Protein AF-A0A6I0SEN9-F1 (afdb_monomer_lite)

Foldseek 3Di:
DDDDDDDDDDDDPPNVVVVCPLQVVDDDPPDDVVCPVVDDDPDDDD

Secondary structure (DSSP, 8-state):
------------TT-HHHHHHHTTSS--TT--GGGGGG---SS---

pLDDT: mean 93.26, std 4.21, range [79.5, 97.5]

Sequence (46 aa):
MGFVVLHMEKAHGSDSGTTAHIERFIIPKNADPPRTHLNRRLIAYP

Structure (mmCIF, N/CA/C/O backbone):
data_AF-A0A6I0SEN9-F1
#
_entry.id   AF-A0A6I0SEN9-F1
#
loop_
_atom_site.group_PDB
_atom_site.id
_atom_site.type_symbol
_atom_site.label_atom_id
_atom_site.label_alt_id
_atom_site.label_comp_id
_atom_site.label_asym_id
_atom_site.label_entity_id
_atom_site.label_seq_id
_atom_site.pdbx_PDB_ins_code
_atom_site.Cartn_x
_atom_site.Cartn_y
_atom_site.Cartn_z
_atom_site.occupancy
_atom_site.B_iso_or_equiv
_atom_site.auth_seq_id
_atom_site.auth_comp_id
_atom_site.auth_asym_id
_atom_site.auth_atom_id
_atom_site.pdbx_PDB_model_num
ATOM 1 N N . MET A 1 1 ? -25.721 -0.192 -2.159 1.00 85.38 1 MET A N 1
ATOM 2 C CA . MET A 1 1 ? -25.411 0.293 -3.519 1.0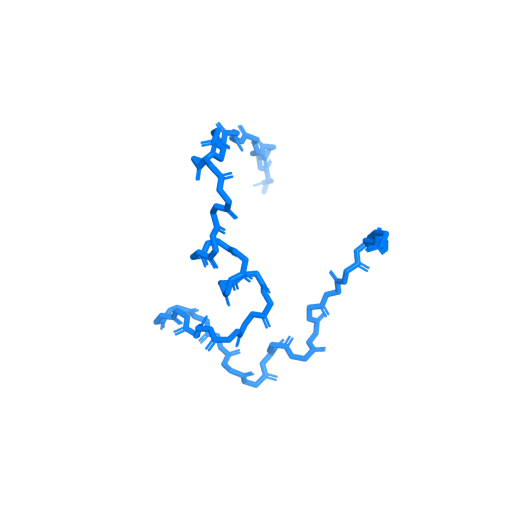0 85.38 1 MET A CA 1
ATOM 3 C C . MET A 1 1 ? -23.996 0.840 -3.509 1.00 85.38 1 MET A C 1
ATOM 5 O O . MET A 1 1 ? -23.692 1.619 -2.616 1.00 85.38 1 MET A O 1
ATOM 9 N N . GLY A 1 2 ? -23.126 0.366 -4.401 1.00 91.94 2 GLY A N 1
ATOM 10 C CA . GLY A 1 2 ? -21.756 0.874 -4.532 1.00 91.94 2 GLY A CA 1
ATOM 11 C C . GLY A 1 2 ? -21.665 1.941 -5.621 1.00 91.94 2 GLY A C 1
ATOM 12 O O . GLY A 1 2 ? -22.505 1.974 -6.517 1.00 91.94 2 GLY A O 1
ATOM 13 N N . PHE A 1 3 ? -20.643 2.789 -5.549 1.00 96.75 3 PHE A N 1
ATOM 14 C CA . PHE A 1 3 ? -20.297 3.746 -6.599 1.00 96.75 3 PHE A CA 1
ATOM 15 C C . PHE A 1 3 ? -18.975 3.335 -7.244 1.00 96.75 3 PHE A C 1
ATOM 17 O O . PHE A 1 3 ? -18.097 2.796 -6.569 1.00 96.75 3 PHE A O 1
ATOM 24 N N . VAL A 1 4 ? -18.818 3.611 -8.538 1.00 96.38 4 VAL A N 1
ATOM 25 C CA . VAL A 1 4 ? -17.507 3.524 -9.191 1.00 96.38 4 VAL A CA 1
ATOM 26 C C . VAL A 1 4 ? -16.691 4.743 -8.767 1.00 96.38 4 VAL A C 1
ATOM 28 O O . VAL A 1 4 ? -17.159 5.871 -8.903 1.00 96.38 4 VAL A O 1
ATOM 31 N N . VAL A 1 5 ? -15.481 4.517 -8.254 1.00 96.31 5 VAL A N 1
ATOM 32 C CA . VAL A 1 5 ? -14.555 5.579 -7.845 1.00 96.31 5 VAL A CA 1
ATOM 33 C C . VAL A 1 5 ? -13.264 5.433 -8.638 1.00 96.31 5 VAL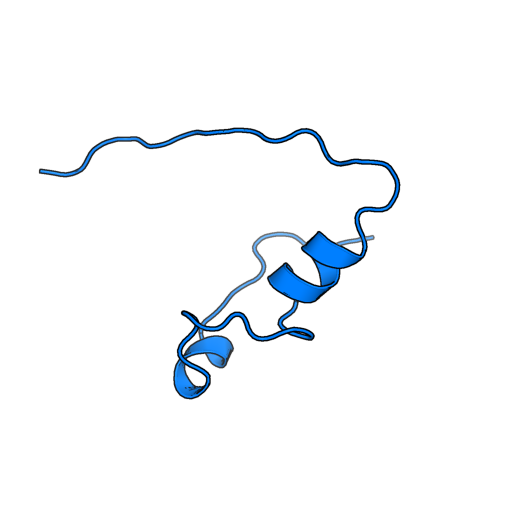 A C 1
ATOM 35 O O . VAL A 1 5 ? -12.600 4.402 -8.559 1.00 96.31 5 VAL A O 1
ATOM 38 N N . LEU A 1 6 ? -12.913 6.475 -9.391 1.00 97.50 6 LEU A N 1
ATOM 39 C CA . LEU A 1 6 ? -11.640 6.592 -10.093 1.00 97.50 6 LEU A CA 1
ATOM 40 C C . LEU A 1 6 ? -11.096 8.010 -9.901 1.00 97.50 6 LEU A C 1
ATOM 42 O O . LEU A 1 6 ? -11.745 8.986 -10.269 1.00 97.50 6 LEU A O 1
ATOM 46 N N . HIS A 1 7 ? -9.897 8.108 -9.336 1.00 96.81 7 HIS A N 1
ATOM 47 C CA . HIS A 1 7 ? -9.123 9.339 -9.207 1.00 96.81 7 HIS A CA 1
ATOM 48 C C . HIS A 1 7 ? -7.672 9.021 -9.572 1.00 96.81 7 HIS A C 1
ATOM 50 O O . HIS A 1 7 ? -7.161 7.974 -9.174 1.00 96.81 7 HIS A O 1
ATOM 56 N N . MET A 1 8 ? -7.021 9.895 -10.337 1.00 96.31 8 MET A N 1
ATOM 57 C CA . MET A 1 8 ? -5.627 9.727 -10.750 1.00 96.31 8 MET A CA 1
ATOM 58 C C . MET A 1 8 ? -4.803 10.906 -10.244 1.00 96.31 8 MET A C 1
ATOM 60 O O . MET A 1 8 ? -5.128 12.054 -10.540 1.00 96.31 8 MET A O 1
ATOM 64 N N . GLU A 1 9 ? -3.720 10.605 -9.534 1.00 93.94 9 GLU A N 1
ATOM 65 C CA . GLU A 1 9 ? -2.728 11.579 -9.085 1.00 93.94 9 GLU A CA 1
ATOM 66 C C . GLU A 1 9 ? -1.431 11.371 -9.874 1.00 93.94 9 GLU A C 1
ATOM 68 O O . GLU A 1 9 ? -0.949 10.245 -10.024 1.00 93.94 9 GLU A O 1
ATOM 73 N N . LYS A 1 10 ? -0.878 12.450 -10.438 1.00 93.75 10 LYS A N 1
ATOM 74 C CA . LYS A 1 10 ? 0.373 12.379 -11.199 1.00 93.75 10 LYS A CA 1
ATOM 75 C C . LYS A 1 10 ? 1.542 12.212 -10.227 1.00 93.75 10 LYS A C 1
ATOM 77 O O . LYS A 1 10 ? 1.779 13.094 -9.407 1.00 93.75 10 LYS A O 1
ATOM 82 N N . ALA A 1 11 ? 2.306 11.131 -10.381 1.00 89.81 11 ALA A N 1
ATOM 83 C CA . ALA A 1 11 ? 3.521 10.912 -9.603 1.00 89.81 11 ALA A CA 1
ATOM 84 C C . ALA A 1 11 ? 4.535 12.053 -9.814 1.00 89.81 11 ALA A C 1
ATOM 86 O O . ALA A 1 11 ? 4.780 12.494 -10.945 1.00 89.81 11 ALA A O 1
ATOM 87 N N . HIS A 1 12 ? 5.146 12.512 -8.721 1.00 85.50 12 HIS A N 1
ATOM 88 C CA . HIS A 1 12 ? 6.216 13.507 -8.751 1.00 85.50 12 HIS A CA 1
ATOM 89 C C . HIS A 1 12 ? 7.582 12.810 -8.723 1.00 85.50 12 HIS A C 1
ATOM 91 O O . HIS A 1 12 ? 8.017 12.300 -7.691 1.00 85.50 12 HIS A O 1
ATOM 97 N N . GLY A 1 13 ? 8.287 12.809 -9.858 1.00 87.50 13 GLY A N 1
ATOM 98 C CA . GLY A 1 13 ? 9.634 12.238 -9.947 1.00 87.50 13 GLY A CA 1
ATOM 99 C C . GLY A 1 13 ? 9.669 10.748 -9.587 1.00 87.50 13 GLY A C 1
ATOM 100 O O . GLY A 1 13 ? 8.912 9.966 -10.152 1.00 87.50 13 GLY A O 1
ATOM 101 N N . SER A 1 14 ? 10.561 10.360 -8.667 1.00 82.56 14 SER A N 1
ATOM 102 C CA . SER A 1 14 ? 10.728 8.965 -8.228 1.00 82.56 14 SER A CA 1
ATOM 103 C C . SER A 1 14 ? 9.678 8.479 -7.221 1.00 82.56 14 SER A C 1
ATOM 105 O O . SER A 1 14 ? 9.636 7.283 -6.956 1.00 82.56 14 SER A O 1
ATOM 107 N N . ASP A 1 15 ? 8.871 9.384 -6.650 1.00 87.75 15 ASP A N 1
ATOM 108 C CA . ASP A 1 15 ? 7.804 9.124 -5.670 1.00 87.75 15 ASP A CA 1
ATOM 109 C C . ASP A 1 15 ? 8.076 7.959 -4.686 1.00 87.75 15 ASP A C 1
ATOM 111 O O . ASP A 1 15 ? 7.307 7.002 -4.515 1.00 87.75 15 ASP A O 1
ATOM 115 N N . SER A 1 16 ? 9.242 8.025 -4.036 1.00 89.75 16 SER A N 1
ATOM 116 C CA . SER A 1 16 ? 9.700 7.003 -3.089 1.00 89.75 16 SER A CA 1
ATOM 117 C C . 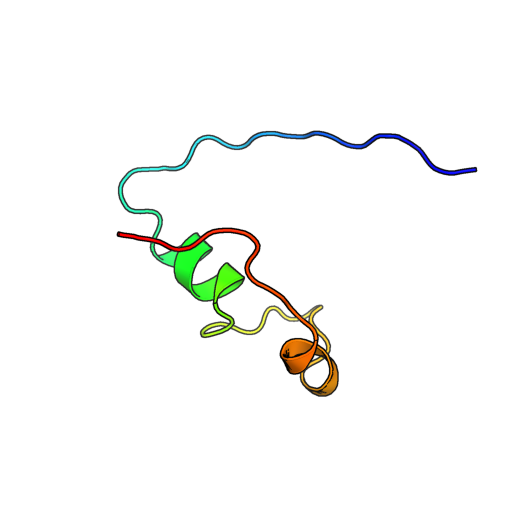SER A 1 16 ? 8.792 6.893 -1.862 1.00 89.75 16 SER A C 1
ATOM 119 O O . SER A 1 16 ? 8.663 5.810 -1.291 1.00 89.75 16 SER A O 1
ATOM 121 N N . GLY A 1 17 ? 8.123 7.990 -1.490 1.00 91.44 17 GLY A N 1
ATOM 122 C CA . GLY A 1 17 ? 7.112 8.018 -0.438 1.00 91.44 17 GLY A CA 1
ATOM 123 C C . GLY A 1 17 ? 5.941 7.101 -0.773 1.00 91.44 17 GLY A C 1
ATOM 124 O O . GLY A 1 17 ? 5.660 6.171 -0.014 1.00 91.44 17 GLY A O 1
ATOM 125 N N . THR A 1 18 ? 5.310 7.287 -1.936 1.00 92.94 18 THR A N 1
ATOM 126 C CA . THR A 1 18 ? 4.219 6.408 -2.388 1.00 92.94 18 THR A CA 1
ATOM 127 C C . THR A 1 18 ? 4.672 4.956 -2.487 1.00 92.94 18 THR A C 1
ATOM 129 O O . THR A 1 18 ? 3.952 4.061 -2.041 1.00 92.94 18 THR A O 1
ATOM 132 N N . THR A 1 19 ? 5.897 4.712 -2.960 1.00 92.69 19 THR A N 1
ATOM 133 C CA . THR A 1 19 ? 6.476 3.358 -2.986 1.00 92.69 19 THR A CA 1
ATOM 134 C C . THR A 1 19 ? 6.544 2.745 -1.581 1.00 92.69 19 THR A C 1
ATOM 136 O O . THR A 1 19 ? 6.058 1.634 -1.371 1.00 92.69 19 THR A O 1
ATOM 139 N N . ALA A 1 20 ? 7.062 3.474 -0.588 1.00 94.69 20 ALA A N 1
ATOM 140 C CA . ALA A 1 20 ? 7.142 3.003 0.796 1.00 94.69 20 ALA A CA 1
ATOM 141 C C . ALA A 1 20 ? 5.762 2.778 1.440 1.00 94.69 20 ALA A C 1
ATOM 143 O O . ALA A 1 20 ? 5.600 1.873 2.265 1.00 94.69 20 ALA A O 1
ATOM 144 N N . HIS A 1 21 ? 4.758 3.568 1.051 1.00 94.44 21 HIS A N 1
ATOM 145 C CA . HIS A 1 21 ? 3.375 3.376 1.482 1.00 94.44 21 HIS A CA 1
ATOM 146 C C . HIS A 1 21 ? 2.722 2.137 0.847 1.00 94.44 21 HIS A C 1
ATOM 148 O O . HIS A 1 21 ? 2.033 1.401 1.563 1.00 94.44 21 HIS A O 1
ATOM 154 N N . ILE A 1 22 ? 2.927 1.893 -0.455 1.00 93.62 22 ILE A N 1
ATOM 155 C CA . ILE A 1 22 ? 2.395 0.727 -1.188 1.00 93.62 22 ILE A CA 1
ATOM 156 C C . ILE A 1 22 ? 3.016 -0.567 -0.657 1.00 93.62 22 ILE A C 1
ATOM 158 O O . ILE A 1 22 ? 2.286 -1.488 -0.291 1.00 93.62 22 ILE A O 1
ATOM 162 N N . GLU A 1 23 ? 4.346 -0.605 -0.547 1.00 93.81 23 GLU A N 1
ATOM 163 C CA . GLU A 1 23 ? 5.113 -1.776 -0.093 1.00 93.81 23 GLU A CA 1
ATOM 164 C C . GLU A 1 23 ? 5.073 -1.960 1.440 1.00 93.81 23 GLU A C 1
ATOM 166 O O . GLU A 1 23 ? 5.663 -2.890 1.981 1.00 93.81 23 GLU A O 1
ATOM 171 N N . ARG A 1 24 ? 4.349 -1.090 2.161 1.00 95.38 24 ARG A N 1
ATOM 172 C CA . ARG A 1 24 ? 4.151 -1.135 3.624 1.00 95.38 24 ARG A CA 1
ATOM 173 C C . ARG A 1 24 ? 5.436 -1.052 4.458 1.00 95.38 24 ARG A C 1
ATOM 175 O O . ARG A 1 24 ? 5.441 -1.489 5.605 1.00 95.38 24 ARG A O 1
ATOM 182 N N . PHE A 1 25 ? 6.470 -0.379 3.952 1.00 95.12 25 PHE A N 1
ATOM 183 C CA . PHE A 1 25 ? 7.597 0.074 4.782 1.00 95.12 25 PHE A CA 1
ATOM 184 C C . PHE A 1 25 ? 7.180 1.185 5.755 1.00 95.12 25 PHE A C 1
ATOM 186 O O . PHE A 1 25 ? 7.750 1.310 6.837 1.00 95.12 25 PHE A O 1
ATOM 193 N N . ILE A 1 26 ? 6.154 1.963 5.392 1.00 94.94 26 ILE A N 1
ATOM 194 C CA . ILE A 1 26 ? 5.504 2.946 6.265 1.00 94.94 26 ILE A CA 1
ATOM 195 C C . ILE A 1 26 ? 4.047 2.522 6.476 1.00 94.94 26 ILE A C 1
ATOM 197 O O . ILE A 1 26 ? 3.263 2.455 5.524 1.00 94.94 26 ILE A O 1
ATOM 201 N N . ILE A 1 27 ? 3.669 2.259 7.730 1.00 94.62 27 ILE A N 1
ATOM 202 C CA . ILE A 1 27 ? 2.295 1.900 8.106 1.00 94.62 27 ILE A CA 1
ATOM 203 C C . ILE A 1 27 ? 1.517 3.187 8.416 1.00 94.62 27 ILE A C 1
ATOM 205 O O . ILE A 1 27 ? 1.836 3.867 9.394 1.00 94.62 27 ILE A O 1
ATOM 209 N N . PRO A 1 28 ? 0.502 3.558 7.612 1.00 94.19 28 PRO A N 1
ATOM 210 C CA . PRO A 1 28 ? -0.309 4.729 7.908 1.00 94.19 28 PRO A CA 1
ATOM 211 C C . PRO A 1 28 ? -1.212 4.463 9.116 1.00 94.19 28 PRO A C 1
ATOM 213 O O . PRO A 1 28 ? -1.584 3.327 9.404 1.00 94.19 28 PRO A O 1
ATOM 216 N N . LYS A 1 29 ? -1.627 5.533 9.797 1.00 96.00 29 LYS A N 1
ATOM 217 C CA . LYS A 1 29 ? -2.400 5.462 11.049 1.00 96.00 29 LYS A CA 1
ATOM 218 C C . LYS A 1 29 ?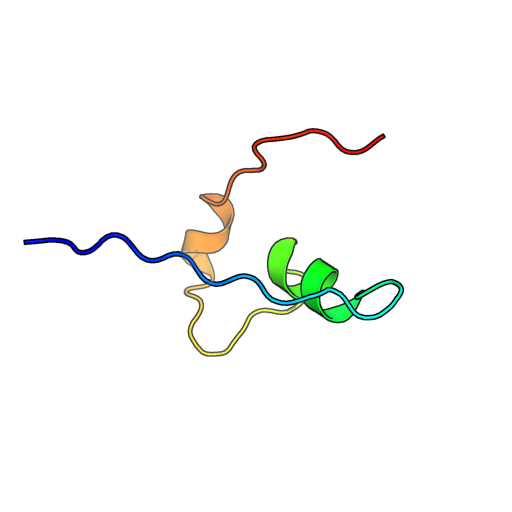 -3.720 4.680 10.933 1.00 96.00 29 LYS A C 1
ATOM 220 O O . LYS A 1 29 ? -4.213 4.169 11.929 1.00 96.00 29 LYS A O 1
ATOM 225 N N . ASN A 1 30 ? -4.308 4.623 9.739 1.00 95.75 30 ASN A N 1
ATOM 226 C CA . ASN A 1 30 ? -5.571 3.938 9.466 1.00 95.75 30 ASN A CA 1
ATOM 227 C C . ASN A 1 30 ? -5.405 2.490 8.966 1.00 95.75 30 ASN A C 1
ATOM 229 O O . ASN A 1 30 ? -6.414 1.827 8.733 1.00 95.75 30 ASN A O 1
ATOM 233 N N . ALA A 1 31 ? -4.178 2.003 8.759 1.00 95.75 31 ALA A N 1
ATOM 234 C CA . ALA A 1 31 ? -3.949 0.620 8.358 1.00 95.75 31 ALA A CA 1
ATOM 235 C C . ALA A 1 31 ? -3.982 -0.316 9.572 1.00 95.75 31 ALA A C 1
ATOM 237 O O . ALA A 1 31 ? -3.404 -0.013 10.610 1.00 95.75 31 ALA A O 1
ATOM 238 N N . ASP A 1 32 ? -4.618 -1.475 9.403 1.00 96.94 32 ASP A N 1
ATOM 239 C CA . ASP A 1 32 ? -4.645 -2.564 10.382 1.00 96.94 32 ASP A CA 1
ATOM 240 C C . ASP A 1 32 ? -3.425 -3.488 10.159 1.00 96.94 32 ASP A C 1
ATOM 242 O O . ASP A 1 32 ? -3.407 -4.221 9.159 1.00 96.94 32 ASP A O 1
ATOM 246 N N . PRO A 1 33 ? -2.381 -3.461 11.020 1.00 94.94 33 PRO A N 1
ATOM 247 C CA . PRO A 1 33 ? -1.126 -4.176 10.766 1.00 94.94 33 PRO A CA 1
ATOM 248 C C . PRO A 1 33 ? -1.292 -5.694 10.550 1.00 94.94 33 PRO A C 1
ATOM 250 O O . PRO A 1 33 ? -0.740 -6.202 9.567 1.00 94.94 33 PRO A O 1
ATOM 253 N N . PRO A 1 34 ? -2.106 -6.420 11.351 1.00 97.25 34 PRO A N 1
ATOM 254 C CA . PRO A 1 34 ? -2.438 -7.825 11.123 1.00 97.25 34 PRO A CA 1
ATOM 255 C C . PRO A 1 34 ? -2.949 -8.167 9.724 1.00 97.25 34 PRO A C 1
ATOM 257 O O . PRO A 1 34 ? -2.788 -9.306 9.302 1.00 97.25 34 PRO A O 1
ATOM 260 N N . ARG A 1 35 ? -3.558 -7.230 8.985 1.00 96.94 35 ARG A N 1
ATOM 261 C CA . ARG A 1 35 ? -4.146 -7.501 7.657 1.00 96.94 35 ARG A CA 1
ATOM 262 C C . ARG A 1 35 ? -3.215 -7.193 6.491 1.00 96.94 35 ARG A C 1
ATOM 264 O O . ARG A 1 35 ? -3.551 -7.512 5.355 1.00 96.94 35 ARG A O 1
ATOM 271 N N . THR A 1 36 ? -2.049 -6.599 6.738 1.00 96.12 36 THR A N 1
ATOM 272 C CA . THR A 1 36 ? -1.125 -6.193 5.662 1.00 96.12 36 THR A CA 1
ATOM 273 C C . THR A 1 36 ? -0.630 -7.371 4.818 1.00 96.12 36 THR A C 1
ATOM 275 O O . THR A 1 36 ? -0.429 -7.202 3.617 1.00 96.12 36 THR A O 1
ATOM 278 N N . HIS A 1 37 ? -0.547 -8.571 5.404 1.00 95.25 37 HIS A N 1
ATOM 279 C CA . HIS A 1 37 ? -0.188 -9.817 4.717 1.00 95.25 37 HIS A CA 1
ATOM 280 C C . HIS A 1 37 ? -1.186 -10.250 3.625 1.00 95.25 37 HIS A C 1
ATOM 282 O O . HIS A 1 37 ? -0.867 -11.114 2.812 1.00 95.25 37 HIS A O 1
ATOM 288 N N . LEU A 1 38 ? -2.398 -9.682 3.604 1.00 97.25 38 LEU A N 1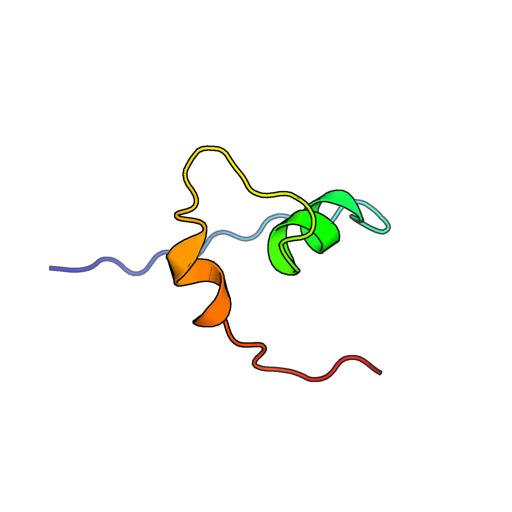
ATOM 289 C CA . LEU A 1 38 ? -3.420 -9.989 2.600 1.00 97.25 38 LEU A CA 1
ATOM 290 C C . LEU A 1 38 ? -3.244 -9.187 1.303 1.00 97.25 38 LEU A C 1
ATOM 292 O O . LEU A 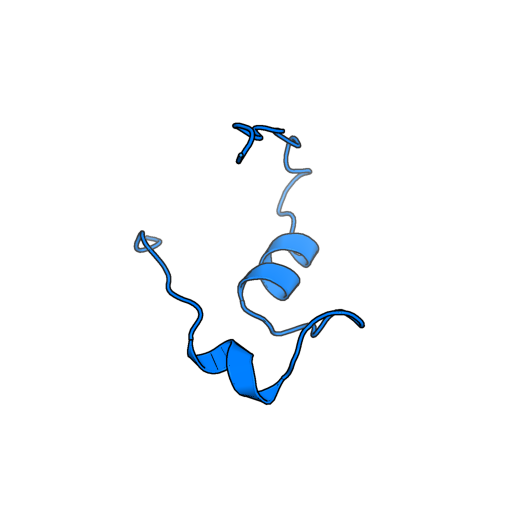1 38 ? -3.862 -9.533 0.293 1.00 97.25 38 LEU A O 1
ATOM 296 N N . ASN A 1 39 ? -2.439 -8.118 1.317 1.00 95.56 39 ASN A N 1
ATOM 297 C CA . ASN A 1 39 ? -2.196 -7.291 0.136 1.00 95.56 39 ASN A CA 1
ATOM 298 C C . ASN A 1 39 ? -1.488 -8.110 -0.953 1.00 95.56 39 ASN A C 1
ATOM 300 O O . ASN A 1 39 ? -0.652 -8.964 -0.663 1.00 95.56 39 ASN A O 1
ATOM 304 N N . ARG A 1 40 ? -1.815 -7.845 -2.222 1.00 95.69 40 ARG A N 1
ATOM 305 C CA . ARG A 1 40 ? -1.250 -8.567 -3.370 1.00 95.69 40 ARG A CA 1
ATOM 306 C C . ARG A 1 40 ? -0.760 -7.602 -4.432 1.00 95.69 40 ARG A C 1
ATOM 308 O O . ARG A 1 40 ? -1.396 -6.586 -4.700 1.00 95.69 40 ARG A O 1
ATOM 315 N N . ARG A 1 41 ? 0.334 -7.980 -5.086 1.00 94.06 41 ARG A N 1
ATOM 316 C CA . ARG A 1 41 ? 0.833 -7.320 -6.288 1.00 94.06 41 ARG A CA 1
ATOM 317 C C . ARG A 1 41 ? 0.228 -7.993 -7.515 1.00 94.06 41 ARG A C 1
ATOM 319 O O . ARG A 1 41 ? 0.242 -9.216 -7.604 1.00 94.06 41 ARG A O 1
ATOM 326 N N . LEU A 1 42 ? -0.307 -7.203 -8.441 1.00 96.00 42 LEU A N 1
ATOM 327 C CA . LEU A 1 42 ? -0.937 -7.723 -9.662 1.00 96.00 42 LEU A CA 1
ATOM 328 C C . LEU A 1 42 ? 0.010 -7.744 -10.871 1.00 96.00 42 LEU A C 1
ATOM 330 O O . LEU A 1 42 ? -0.292 -8.395 -11.864 1.00 96.00 42 LEU A O 1
ATOM 334 N N . ILE A 1 43 ? 1.144 -7.046 -10.788 1.00 94.88 43 ILE A N 1
ATOM 335 C CA . ILE A 1 43 ? 2.155 -6.950 -11.848 1.00 94.88 43 ILE A CA 1
ATOM 336 C C . ILE A 1 43 ? 3.551 -7.210 -11.277 1.00 94.88 43 ILE A C 1
ATOM 338 O O . ILE A 1 43 ? 3.804 -6.912 -10.113 1.00 94.88 43 ILE A O 1
ATOM 342 N N . ALA A 1 44 ? 4.467 -7.739 -12.084 1.00 92.38 44 ALA A N 1
ATOM 343 C CA . ALA A 1 44 ? 5.891 -7.765 -11.750 1.00 92.38 44 ALA A CA 1
ATOM 344 C C . ALA A 1 44 ? 6.563 -6.465 -12.226 1.00 92.38 44 ALA A C 1
ATOM 346 O O . ALA A 1 44 ? 6.177 -5.920 -13.259 1.00 92.38 44 ALA A O 1
ATOM 347 N N . TYR A 1 45 ? 7.551 -5.974 -11.474 1.00 83.75 45 TYR A N 1
ATOM 348 C CA . TYR A 1 45 ? 8.436 -4.905 -11.950 1.00 83.75 45 TYR A CA 1
ATOM 349 C C . TYR A 1 45 ? 9.654 -5.532 -12.649 1.00 83.75 45 TYR A C 1
ATOM 351 O O . TYR A 1 45 ? 10.019 -6.650 -12.269 1.00 83.75 45 TYR A O 1
ATOM 359 N N . PRO A 1 46 ? 10.224 -4.868 -13.673 1.00 79.50 46 PRO A N 1
ATOM 360 C CA . PRO A 1 46 ? 11.460 -5.300 -14.323 1.00 79.50 46 PRO A CA 1
ATOM 361 C C . PRO A 1 46 ? 12.667 -5.284 -13.378 1.00 79.50 46 PRO A C 1
ATOM 363 O O . PRO A 1 46 ? 12.629 -4.542 -12.368 1.00 79.50 46 PRO A O 1
#

Organism: Bacteroides thetaiotaomicron (NCBI:txid818)

Radius of gyration: 13.36 Å; chains: 1; bounding box: 37×24×25 Å